Protein AF-A0A4U9INE8-F1 (afdb_monomer_lite)

pLDDT: mean 78.89, std 12.48, range [47.47, 90.81]

Radius of gyration: 17.61 Å; chains: 1; bounding box: 41×43×44 Å

InterPro domains:
  IPR004740 Nucleoside:H+ symporter [PF03825] (1-90)

Sequence (102 aa):
MPTLLGIVADKWISAKWVYALCHLVGAGTLFMAAEVTTPGAMFMVILLNSLAYMPTLGLINTISYYRLKDAGMDIVTDFPPIRIWGTIGLHYGDVGSELRRL

Organism: NCBI:txid83655

Structure (mmCIF, N/CA/C/O backbone):
data_AF-A0A4U9INE8-F1
#
_entry.id   AF-A0A4U9INE8-F1
#
loop_
_atom_site.group_PDB
_atom_site.id
_atom_site.type_symbol
_atom_site.label_atom_id
_atom_site.label_alt_id
_atom_site.label_comp_id
_atom_site.label_asym_id
_atom_site.label_entity_id
_atom_site.label_seq_id
_atom_site.pdbx_PDB_ins_code
_atom_site.Cartn_x
_atom_site.Cartn_y
_atom_site.Cartn_z
_atom_site.occupancy
_atom_site.B_iso_or_equiv
_atom_site.auth_seq_id
_atom_site.auth_comp_id
_atom_site.auth_asym_id
_atom_site.auth_atom_id
_atom_site.pdbx_PDB_model_num
ATOM 1 N N . MET A 1 1 ? -1.245 22.811 4.109 1.00 61.56 1 MET A N 1
ATOM 2 C CA . MET A 1 1 ? -2.508 23.272 3.496 1.00 61.56 1 MET A CA 1
ATOM 3 C C . MET A 1 1 ? -2.440 23.016 1.987 1.00 61.56 1 MET A C 1
ATOM 5 O O . MET A 1 1 ? -2.017 23.893 1.250 1.00 61.56 1 MET A O 1
ATOM 9 N N . PRO A 1 2 ? -2.702 21.767 1.561 1.00 47.47 2 PRO A N 1
ATOM 10 C CA . PRO A 1 2 ? -3.827 21.491 0.657 1.00 47.47 2 PRO A CA 1
ATOM 11 C C . PRO A 1 2 ? -4.749 20.442 1.301 1.00 47.47 2 PRO A C 1
ATOM 13 O O . PRO A 1 2 ? -5.091 19.414 0.732 1.00 47.47 2 PRO A O 1
ATOM 16 N N . THR A 1 3 ? -5.091 20.670 2.563 1.00 54.81 3 THR A N 1
ATOM 17 C CA . THR A 1 3 ? -5.684 19.672 3.461 1.00 54.81 3 THR A CA 1
ATOM 18 C C . THR A 1 3 ? -7.190 19.508 3.283 1.00 54.81 3 THR A C 1
ATOM 20 O O . THR A 1 3 ? -7.735 18.521 3.749 1.00 54.81 3 THR A O 1
ATOM 23 N N . LEU A 1 4 ? -7.875 20.427 2.596 1.00 50.81 4 LEU A N 1
ATOM 24 C CA . LEU A 1 4 ? -9.336 20.374 2.455 1.00 50.81 4 LEU A CA 1
ATOM 25 C C . LEU A 1 4 ? -9.791 19.736 1.138 1.00 50.81 4 LEU A C 1
ATOM 27 O O . LEU A 1 4 ? -10.741 18.961 1.146 1.00 50.81 4 LEU A O 1
ATOM 31 N N . LEU A 1 5 ? -9.091 19.983 0.024 1.00 50.91 5 LEU A N 1
ATOM 32 C CA . LEU A 1 5 ? -9.466 19.399 -1.271 1.00 50.91 5 LEU A CA 1
ATOM 33 C C . LEU A 1 5 ? -9.138 17.894 -1.353 1.00 50.91 5 LEU A C 1
ATOM 35 O O . LEU A 1 5 ? -9.899 17.137 -1.946 1.00 50.91 5 LEU A O 1
ATOM 39 N N . GLY A 1 6 ? -8.051 17.451 -0.704 1.00 48.25 6 GLY A N 1
ATOM 40 C CA . GLY A 1 6 ? -7.666 16.033 -0.652 1.00 48.25 6 GLY A CA 1
ATOM 41 C C . GLY A 1 6 ? -8.626 15.174 0.177 1.00 48.25 6 GLY A C 1
ATOM 42 O O . GLY A 1 6 ? -9.026 14.102 -0.260 1.00 48.25 6 GLY A O 1
ATOM 43 N N . ILE A 1 7 ? -9.090 15.682 1.327 1.00 53.94 7 ILE A N 1
ATOM 44 C CA . ILE A 1 7 ? -10.021 14.950 2.206 1.00 53.94 7 ILE A CA 1
ATOM 45 C C . ILE A 1 7 ? -11.394 14.766 1.546 1.00 53.94 7 ILE A C 1
ATOM 47 O O . ILE A 1 7 ? -12.060 13.761 1.785 1.00 53.94 7 ILE A O 1
ATOM 51 N N . VAL A 1 8 ? -11.835 15.727 0.727 1.00 51.19 8 VAL A N 1
ATOM 52 C CA . VAL A 1 8 ? -13.144 15.659 0.059 1.00 51.19 8 VAL A CA 1
ATOM 53 C C . VAL A 1 8 ? -13.111 14.718 -1.149 1.00 51.19 8 VAL A C 1
ATOM 55 O O . VAL A 1 8 ? -14.094 14.017 -1.364 1.00 51.19 8 VAL A O 1
ATOM 58 N N . ALA A 1 9 ? -11.994 14.625 -1.879 1.00 49.66 9 ALA A N 1
ATOM 59 C CA . ALA A 1 9 ? -11.839 13.660 -2.972 1.00 49.66 9 ALA A CA 1
ATOM 60 C C . ALA A 1 9 ? -11.691 12.209 -2.464 1.00 49.66 9 ALA A C 1
ATOM 62 O O . ALA A 1 9 ? -12.347 11.310 -2.989 1.00 49.66 9 ALA A O 1
ATOM 63 N N . ASP A 1 10 ? -10.929 11.985 -1.388 1.00 55.88 10 ASP A N 1
ATOM 64 C CA . ASP A 1 10 ? -10.733 10.645 -0.807 1.00 55.88 10 ASP A CA 1
ATOM 65 C C . ASP A 1 10 ? -11.994 10.077 -0.136 1.00 55.88 10 ASP A C 1
ATOM 67 O O . ASP A 1 10 ? -12.115 8.869 0.062 1.00 55.88 10 ASP A O 1
ATOM 71 N N . LYS A 1 11 ? -12.970 10.926 0.210 1.00 56.12 11 LYS A N 1
ATOM 72 C CA . LYS A 1 11 ? -14.170 10.498 0.945 1.00 56.12 11 LYS A CA 1
ATOM 73 C C . LYS A 1 11 ? -15.225 9.780 0.101 1.00 56.12 11 LYS A C 1
ATOM 75 O O . LYS A 1 11 ? -16.140 9.200 0.682 1.00 56.12 11 LYS A O 1
ATOM 80 N N . TRP A 1 12 ? -15.136 9.831 -1.230 1.00 55.81 12 TRP A N 1
ATOM 81 C CA . TRP A 1 12 ? -16.169 9.270 -2.115 1.00 55.81 12 TRP A CA 1
ATOM 82 C C . TRP A 1 12 ? -15.895 7.829 -2.547 1.00 55.81 12 TRP A C 1
ATOM 84 O O . TRP A 1 12 ? -16.825 7.119 -2.926 1.00 55.81 12 TRP A O 1
ATOM 94 N N . ILE A 1 13 ? -14.650 7.362 -2.445 1.00 62.47 13 ILE A N 1
ATOM 95 C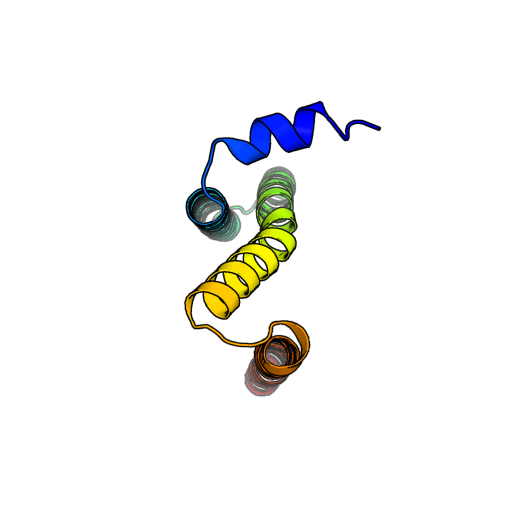 CA . ILE A 1 13 ? -14.276 5.993 -2.801 1.00 62.47 13 ILE A CA 1
ATOM 96 C C . ILE A 1 13 ? -13.925 5.240 -1.520 1.00 62.47 13 ILE A C 1
ATOM 98 O O . ILE A 1 13 ? -13.108 5.683 -0.719 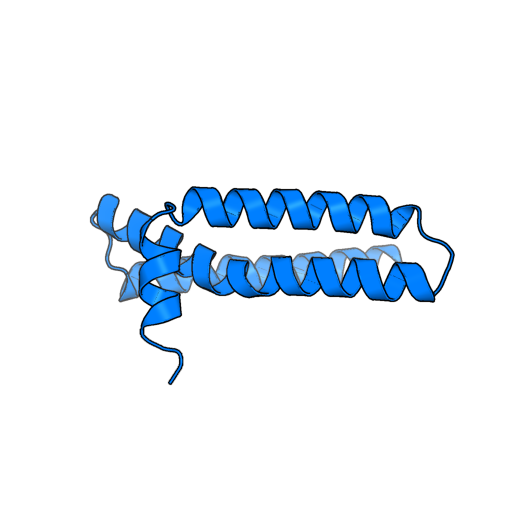1.00 62.47 13 ILE A O 1
ATOM 102 N N . SER A 1 14 ? -14.544 4.076 -1.299 1.00 75.88 14 SER A N 1
ATOM 103 C CA . SER A 1 14 ? -14.207 3.253 -0.134 1.00 75.88 14 SER A CA 1
ATOM 104 C C . SER A 1 14 ? -12.720 2.888 -0.163 1.00 75.88 14 SER A C 1
ATOM 106 O O . SER A 1 14 ? -12.233 2.415 -1.188 1.00 75.88 14 SER A O 1
ATOM 108 N N . ALA A 1 15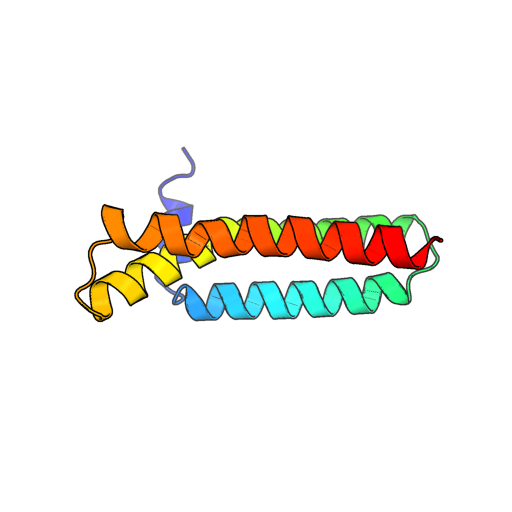 ? -12.024 3.007 0.972 1.00 76.38 15 ALA A N 1
ATOM 109 C CA . ALA A 1 15 ? -10.590 2.711 1.086 1.00 76.38 15 ALA A CA 1
ATOM 110 C C . ALA A 1 15 ? -10.189 1.344 0.490 1.00 76.38 15 ALA A C 1
ATOM 112 O O . ALA A 1 15 ? -9.123 1.223 -0.106 1.00 76.38 15 ALA A O 1
ATOM 113 N N . LYS A 1 16 ? -11.070 0.332 0.566 1.00 80.31 16 LYS A N 1
ATOM 114 C CA . LYS A 1 16 ? -10.866 -0.984 -0.070 1.00 80.31 16 LYS A CA 1
ATOM 115 C C . LYS A 1 16 ? -10.717 -0.924 -1.595 1.00 80.31 16 LYS A C 1
ATOM 117 O O . LYS A 1 16 ? -9.913 -1.661 -2.150 1.00 80.31 16 LYS A O 1
ATOM 122 N N . TRP A 1 17 ? -11.479 -0.061 -2.267 1.00 82.00 17 TRP A N 1
ATOM 123 C CA . TRP A 1 17 ? -11.464 0.071 -3.724 1.00 82.00 17 TRP A CA 1
ATOM 124 C C . TRP A 1 17 ? -10.228 0.832 -4.188 1.00 82.00 17 TRP A C 1
ATOM 126 O O . TRP A 1 17 ? -9.596 0.416 -5.152 1.00 82.00 17 TRP A O 1
ATOM 136 N N . VAL A 1 18 ? -9.834 1.879 -3.455 1.00 83.88 18 VAL A N 1
ATOM 137 C CA . VAL A 1 18 ? -8.564 2.579 -3.702 1.00 83.88 18 VAL A CA 1
ATOM 138 C C . VAL A 1 18 ? -7.389 1.622 -3.499 1.00 83.88 18 VAL A C 1
ATOM 140 O O . VAL A 1 18 ? -6.520 1.525 -4.355 1.00 83.88 18 VAL A O 1
ATOM 143 N N . TYR A 1 19 ? -7.399 0.843 -2.413 1.00 84.25 19 TYR A N 1
ATOM 144 C CA . TYR A 1 19 ? -6.356 -0.141 -2.124 1.00 84.25 19 TYR A CA 1
ATOM 145 C C . TYR A 1 19 ? -6.244 -1.214 -3.216 1.00 84.25 19 TYR A C 1
ATOM 147 O O . TYR A 1 19 ? -5.135 -1.527 -3.655 1.00 84.25 19 TYR A O 1
ATOM 155 N N . ALA A 1 20 ? -7.380 -1.733 -3.693 1.00 85.38 20 ALA A N 1
ATOM 156 C CA . ALA A 1 20 ? -7.422 -2.684 -4.800 1.00 85.38 20 ALA A CA 1
ATOM 157 C C . ALA A 1 20 ? -6.888 -2.070 -6.102 1.00 85.38 20 ALA A C 1
ATOM 159 O O . ALA A 1 20 ? -6.070 -2.691 -6.776 1.00 85.38 20 ALA A O 1
ATOM 160 N N . LEU A 1 21 ? -7.287 -0.837 -6.431 1.00 87.31 21 LEU A N 1
ATOM 161 C CA . LEU A 1 21 ? -6.796 -0.132 -7.614 1.00 87.31 21 LEU A CA 1
ATOM 162 C C . LEU A 1 21 ? -5.279 0.089 -7.550 1.00 87.31 21 LEU A C 1
ATOM 164 O O . LEU A 1 21 ? -4.590 -0.194 -8.524 1.00 87.31 21 LEU A O 1
ATOM 168 N N . CYS A 1 22 ? -4.744 0.523 -6.405 1.00 87.50 22 CYS A N 1
ATOM 169 C CA . CYS A 1 22 ? -3.303 0.690 -6.210 1.00 87.50 22 CYS A CA 1
ATOM 170 C C . CYS A 1 22 ? -2.532 -0.616 -6.446 1.00 87.50 22 CYS A C 1
ATOM 172 O O . CYS A 1 22 ? -1.483 -0.592 -7.084 1.00 87.50 22 CYS A O 1
ATOM 174 N N . HIS A 1 23 ? -3.057 -1.756 -5.986 1.00 87.69 23 HIS A N 1
ATOM 175 C CA . HIS A 1 23 ? -2.426 -3.061 -6.207 1.00 87.69 23 HIS A CA 1
ATOM 176 C C . HIS A 1 23 ? -2.528 -3.525 -7.659 1.00 87.69 23 HIS A C 1
ATOM 178 O O . HIS A 1 23 ? -1.571 -4.092 -8.174 1.00 87.69 23 HIS A O 1
ATOM 184 N N . LEU A 1 24 ? -3.649 -3.258 -8.335 1.00 90.81 24 LEU A N 1
ATOM 185 C CA . LEU A 1 24 ? -3.796 -3.556 -9.761 1.00 90.81 24 LEU A CA 1
ATOM 186 C C . LEU A 1 24 ? -2.825 -2.731 -10.610 1.00 90.81 24 LEU A C 1
ATOM 188 O O . LEU A 1 24 ? -2.166 -3.279 -11.490 1.00 90.81 24 LEU A O 1
ATOM 192 N N . VAL A 1 25 ? -2.692 -1.435 -10.313 1.00 89.12 25 VAL A N 1
ATOM 193 C CA . VAL A 1 25 ? -1.712 -0.563 -10.972 1.00 89.12 25 VAL A CA 1
ATOM 194 C C . VAL A 1 25 ? -0.292 -1.042 -10.673 1.00 89.12 25 VAL A C 1
ATOM 196 O O . VAL A 1 25 ? 0.476 -1.223 -11.610 1.00 89.12 25 VAL A O 1
ATOM 199 N N . GLY A 1 26 ? 0.033 -1.328 -9.407 1.00 87.69 26 GLY A N 1
ATOM 200 C CA . GLY A 1 26 ? 1.340 -1.851 -8.999 1.00 87.69 26 GLY A CA 1
ATOM 201 C C . GLY A 1 26 ? 1.710 -3.166 -9.697 1.00 87.69 26 GLY A C 1
ATOM 202 O O . GLY A 1 26 ? 2.814 -3.307 -10.223 1.00 87.69 26 GLY A O 1
ATOM 203 N N . ALA A 1 27 ? 0.769 -4.112 -9.777 1.00 89.38 27 ALA A N 1
ATOM 204 C CA . ALA A 1 27 ? 0.954 -5.375 -10.488 1.00 89.38 27 ALA A CA 1
ATOM 205 C C . ALA A 1 27 ? 1.193 -5.151 -11.989 1.00 89.38 27 ALA A C 1
ATOM 207 O O . ALA A 1 27 ? 2.118 -5.734 -12.552 1.00 89.38 27 ALA A O 1
ATOM 208 N N . GLY A 1 28 ? 0.415 -4.266 -12.621 1.00 90.38 28 GLY A N 1
ATOM 209 C CA . GLY A 1 28 ? 0.608 -3.895 -14.023 1.00 90.38 28 GLY A CA 1
ATOM 210 C C . GLY A 1 28 ? 1.973 -3.254 -14.273 1.00 90.38 28 GLY A C 1
ATOM 211 O O . GLY A 1 28 ? 2.671 -3.630 -15.212 1.00 90.38 28 GLY A O 1
ATOM 212 N N . THR A 1 29 ? 2.406 -2.344 -13.398 1.00 87.88 29 THR A N 1
ATOM 213 C CA . THR A 1 29 ? 3.717 -1.699 -13.524 1.00 87.88 29 THR A CA 1
ATOM 214 C C . THR A 1 29 ? 4.871 -2.664 -13.297 1.00 87.88 29 THR A C 1
ATOM 216 O O . THR A 1 29 ? 5.853 -2.591 -14.024 1.00 87.88 29 THR A O 1
ATOM 219 N N . LEU A 1 30 ? 4.770 -3.598 -12.348 1.00 88.12 30 LEU A N 1
ATOM 220 C CA . LEU A 1 30 ? 5.807 -4.615 -12.140 1.00 88.12 30 LEU A CA 1
ATOM 221 C C . LEU A 1 30 ? 5.884 -5.605 -13.304 1.00 88.12 30 LEU A C 1
ATOM 223 O O . LEU A 1 30 ? 6.982 -5.990 -13.698 1.00 88.12 30 LEU A O 1
ATOM 227 N N . PHE A 1 31 ? 4.741 -5.976 -13.884 1.00 90.00 31 PHE A N 1
ATOM 228 C CA . PHE A 1 31 ? 4.709 -6.813 -15.080 1.00 90.00 31 PHE A CA 1
ATOM 229 C C . PHE A 1 31 ? 5.389 -6.112 -16.262 1.00 90.00 31 PHE A C 1
ATOM 231 O O . PHE A 1 31 ? 6.284 -6.676 -16.883 1.00 90.00 31 PHE A O 1
ATOM 238 N N . MET A 1 32 ? 5.057 -4.840 -16.504 1.00 86.88 32 MET A N 1
ATOM 239 C CA . MET A 1 32 ? 5.735 -4.034 -17.521 1.00 86.88 32 MET A CA 1
ATOM 240 C C . MET A 1 32 ? 7.229 -3.852 -17.226 1.00 86.88 32 MET A C 1
ATOM 242 O O . MET A 1 32 ? 8.041 -3.884 -18.145 1.00 86.88 32 MET A O 1
ATOM 246 N N . ALA A 1 33 ? 7.616 -3.678 -15.959 1.00 86.50 33 ALA A N 1
ATOM 247 C CA . ALA A 1 33 ? 9.018 -3.516 -15.574 1.00 86.50 33 ALA A CA 1
ATOM 248 C C . ALA A 1 33 ? 9.871 -4.735 -15.952 1.00 86.50 33 ALA A C 1
ATOM 250 O O . ALA A 1 33 ? 11.043 -4.566 -16.270 1.00 86.50 33 ALA A O 1
ATOM 251 N N . ALA A 1 34 ? 9.290 -5.939 -15.947 1.00 86.25 34 ALA A N 1
ATOM 252 C CA . ALA A 1 34 ? 9.983 -7.162 -16.343 1.00 86.25 34 ALA A CA 1
ATOM 253 C C . ALA A 1 34 ? 10.294 -7.223 -17.851 1.00 86.25 34 ALA A C 1
ATOM 255 O O . ALA A 1 34 ? 11.245 -7.891 -18.250 1.00 86.25 34 ALA A O 1
ATOM 256 N N . GLU A 1 35 ? 9.519 -6.525 -18.686 1.00 86.38 35 GLU A N 1
ATOM 257 C CA . GLU A 1 35 ? 9.682 -6.516 -20.148 1.00 86.38 35 GLU A CA 1
ATOM 258 C C . GLU A 1 35 ? 10.516 -5.327 -20.654 1.00 86.38 35 GLU A C 1
ATOM 260 O O . GLU A 1 35 ? 11.037 -5.345 -21.772 1.00 86.38 35 GLU A O 1
ATOM 265 N N . VAL A 1 36 ? 10.665 -4.275 -19.846 1.00 87.00 36 VAL A N 1
ATOM 266 C CA . VAL A 1 36 ? 11.375 -3.058 -20.245 1.00 87.00 36 VAL A CA 1
ATOM 267 C C . VAL A 1 36 ? 12.890 -3.244 -20.172 1.00 87.00 36 VAL A C 1
ATOM 269 O O . VAL A 1 36 ? 13.464 -3.480 -19.115 1.00 87.00 36 VAL A O 1
ATOM 272 N N . THR A 1 37 ? 13.563 -3.020 -21.301 1.00 84.88 37 THR A N 1
ATOM 273 C CA . THR A 1 37 ? 15.030 -3.110 -21.424 1.00 84.88 37 THR A CA 1
ATOM 274 C C . THR A 1 37 ? 15.723 -1.751 -21.560 1.00 84.88 37 THR A C 1
ATOM 276 O O . THR A 1 37 ? 16.946 -1.660 -21.474 1.00 84.88 37 THR A O 1
ATOM 279 N N . THR A 1 38 ? 14.963 -0.667 -21.753 1.00 88.88 38 THR A N 1
ATOM 280 C CA . THR A 1 38 ? 15.508 0.690 -21.925 1.00 88.88 38 THR A CA 1
ATOM 281 C C . THR A 1 38 ? 15.449 1.507 -20.625 1.00 88.88 38 THR A C 1
ATOM 283 O O . THR A 1 38 ? 14.374 1.574 -20.017 1.00 88.88 38 THR A O 1
ATOM 286 N N . PRO A 1 39 ? 16.521 2.230 -20.236 1.00 83.56 39 PRO A N 1
ATOM 287 C CA . PRO A 1 39 ? 16.565 2.986 -18.978 1.00 83.56 39 PRO A CA 1
ATOM 288 C C . PRO A 1 39 ? 15.455 4.037 -18.821 1.00 83.56 39 PRO A C 1
ATOM 290 O O . PRO A 1 39 ? 14.906 4.202 -17.734 1.00 83.56 39 PRO A O 1
ATOM 293 N N . GLY A 1 40 ? 15.093 4.732 -19.908 1.00 88.31 40 GLY A N 1
ATOM 294 C CA . GLY A 1 40 ? 14.081 5.796 -19.873 1.00 88.31 40 GLY A CA 1
ATOM 295 C C . GLY A 1 40 ? 12.678 5.287 -19.532 1.00 88.31 40 GLY A C 1
ATOM 296 O O . GLY A 1 40 ? 11.998 5.863 -18.685 1.00 88.31 40 GLY A O 1
ATOM 297 N N . ALA A 1 41 ? 12.260 4.173 -20.139 1.00 84.81 41 ALA A N 1
ATOM 298 C CA . ALA A 1 41 ? 10.985 3.545 -19.802 1.00 84.81 41 ALA A CA 1
ATOM 299 C C . ALA A 1 41 ? 11.015 2.914 -18.401 1.00 84.81 41 ALA A C 1
ATOM 301 O O . ALA A 1 41 ? 10.026 3.011 -17.679 1.00 84.81 41 ALA A O 1
ATOM 302 N N . MET A 1 42 ? 12.151 2.349 -17.972 1.00 88.12 42 MET A N 1
ATOM 303 C CA . MET A 1 42 ? 12.273 1.747 -16.639 1.00 88.12 42 MET A CA 1
ATOM 304 C C . MET A 1 42 ? 12.085 2.791 -15.533 1.00 88.12 42 MET A C 1
ATOM 306 O O . MET A 1 42 ? 11.387 2.534 -14.554 1.00 88.12 42 MET A O 1
ATOM 310 N N . PHE A 1 43 ? 12.625 4.000 -15.727 1.00 89.00 43 PHE A N 1
ATOM 311 C CA . PHE A 1 43 ? 12.404 5.124 -14.817 1.00 89.00 43 PHE A CA 1
ATOM 312 C C . PHE A 1 43 ? 10.916 5.475 -14.683 1.00 89.00 43 PHE A C 1
ATOM 314 O O . PHE A 1 43 ? 10.409 5.582 -13.569 1.00 89.00 43 PHE A O 1
ATOM 321 N N . MET A 1 44 ? 10.200 5.606 -15.804 1.00 88.56 44 MET A N 1
ATOM 322 C CA . MET A 1 44 ? 8.772 5.949 -15.794 1.00 88.56 44 MET A CA 1
ATOM 323 C C . MET A 1 44 ? 7.914 4.857 -15.147 1.00 88.56 44 MET A C 1
ATOM 325 O O . MET A 1 44 ? 7.000 5.164 -14.382 1.00 88.56 44 MET A O 1
ATOM 329 N N . VAL A 1 45 ? 8.223 3.586 -15.412 1.00 89.00 45 VAL A N 1
ATOM 330 C CA . VAL A 1 45 ? 7.497 2.447 -14.836 1.00 89.00 45 VAL A CA 1
ATOM 331 C C . VAL A 1 45 ? 7.698 2.366 -13.322 1.00 89.00 45 VAL A C 1
ATOM 333 O O . VAL A 1 45 ? 6.723 2.226 -12.584 1.00 89.00 45 VAL A O 1
ATOM 336 N N . ILE A 1 46 ? 8.936 2.512 -12.837 1.00 89.06 46 ILE A N 1
ATOM 337 C CA . ILE A 1 46 ? 9.221 2.512 -11.395 1.00 89.06 46 ILE A CA 1
ATOM 338 C C . ILE A 1 46 ? 8.596 3.735 -10.719 1.00 89.06 46 ILE A C 1
ATOM 340 O O . ILE A 1 46 ? 8.025 3.593 -9.642 1.00 89.06 46 ILE A O 1
ATOM 344 N N . LEU A 1 47 ? 8.634 4.913 -11.351 1.00 89.56 47 LEU A N 1
ATOM 345 C CA . LEU A 1 47 ? 7.992 6.119 -10.824 1.00 89.56 47 LEU A CA 1
ATOM 346 C C . LEU A 1 47 ? 6.485 5.905 -10.624 1.00 89.56 47 LEU A C 1
ATOM 348 O O . LEU A 1 47 ? 5.954 6.210 -9.555 1.00 89.56 47 LEU A O 1
ATOM 352 N N . LEU A 1 48 ? 5.805 5.337 -11.624 1.00 89.00 48 LEU A N 1
ATOM 353 C CA . LEU A 1 48 ? 4.381 5.025 -11.536 1.00 89.00 48 LEU A CA 1
ATOM 354 C C . LEU A 1 48 ? 4.098 3.982 -10.444 1.00 89.00 48 LEU A C 1
ATOM 356 O O . LEU A 1 48 ? 3.176 4.160 -9.647 1.00 89.00 48 LEU A O 1
ATOM 360 N N . ASN A 1 49 ? 4.931 2.942 -10.352 1.00 89.94 49 ASN A N 1
ATOM 361 C CA . ASN A 1 49 ? 4.845 1.942 -9.291 1.00 89.94 49 ASN A CA 1
ATOM 362 C C . ASN A 1 49 ? 5.007 2.572 -7.894 1.00 89.94 49 ASN A C 1
ATOM 364 O O . ASN A 1 49 ? 4.232 2.283 -6.985 1.00 89.94 49 ASN A O 1
ATOM 368 N N . SER A 1 50 ? 5.973 3.477 -7.712 1.00 87.06 50 SER A N 1
ATOM 369 C CA . SER A 1 50 ? 6.204 4.173 -6.441 1.00 87.06 50 SER A CA 1
ATOM 370 C C . SER A 1 50 ? 5.032 5.072 -6.040 1.00 87.06 50 SER A C 1
ATOM 372 O O . SER A 1 50 ? 4.657 5.093 -4.865 1.00 87.06 50 SER A O 1
ATOM 374 N N . LEU A 1 51 ? 4.420 5.771 -7.002 1.00 87.25 51 LEU A N 1
ATOM 375 C CA . LEU A 1 51 ? 3.215 6.574 -6.768 1.00 87.25 51 LEU A CA 1
ATOM 376 C C . LEU A 1 51 ? 2.021 5.706 -6.352 1.00 87.25 51 LEU A C 1
ATOM 378 O O . LEU A 1 51 ? 1.263 6.103 -5.470 1.00 87.25 51 LEU A O 1
ATOM 382 N N . ALA A 1 52 ? 1.873 4.517 -6.941 1.00 86.62 52 ALA A N 1
ATOM 383 C CA . ALA A 1 52 ? 0.840 3.561 -6.554 1.00 86.62 52 ALA A CA 1
ATOM 384 C C . ALA A 1 52 ? 1.119 2.916 -5.184 1.00 86.62 52 ALA A C 1
ATOM 386 O O . ALA A 1 52 ? 0.179 2.606 -4.455 1.00 86.62 52 ALA A O 1
ATOM 387 N N . TYR A 1 53 ? 2.391 2.754 -4.806 1.00 84.00 53 TYR A N 1
ATOM 388 C CA . TYR A 1 53 ? 2.796 2.122 -3.551 1.00 84.00 53 TYR A CA 1
ATOM 389 C C . TYR A 1 53 ? 2.601 3.022 -2.324 1.00 84.00 53 TYR A C 1
ATOM 391 O O . TYR A 1 53 ? 2.056 2.567 -1.321 1.00 84.00 53 TYR A O 1
ATOM 399 N N . MET A 1 54 ? 2.980 4.304 -2.380 1.00 84.38 54 MET A N 1
ATOM 400 C CA . MET A 1 54 ? 2.862 5.222 -1.232 1.00 84.38 54 MET A CA 1
ATOM 401 C C . MET A 1 54 ? 1.480 5.254 -0.541 1.00 84.38 54 MET A C 1
ATOM 403 O O . MET A 1 54 ? 1.441 5.147 0.689 1.00 84.38 54 MET A O 1
ATOM 407 N N . PRO A 1 55 ? 0.341 5.356 -1.255 1.00 80.31 55 PRO A N 1
ATOM 408 C CA . PRO A 1 55 ? -0.970 5.397 -0.609 1.00 80.31 55 PRO A CA 1
ATOM 409 C C . PRO A 1 55 ? -1.348 4.074 0.075 1.00 80.31 55 PRO A C 1
ATOM 411 O O . PRO A 1 55 ? -2.139 4.083 1.021 1.00 80.31 55 PRO A O 1
ATOM 414 N N . THR A 1 56 ? -0.766 2.938 -0.332 1.00 83.19 56 THR A N 1
ATOM 415 C CA . THR A 1 56 ? -1.100 1.621 0.244 1.00 83.19 56 THR A CA 1
ATOM 416 C C . THR A 1 56 ? -0.756 1.524 1.730 1.00 83.19 56 THR A C 1
ATOM 418 O O . THR A 1 56 ? -1.511 0.903 2.478 1.00 83.19 56 THR A O 1
ATOM 421 N N . LEU A 1 57 ? 0.305 2.207 2.181 1.00 83.88 57 LEU A N 1
ATOM 422 C CA . LEU A 1 57 ? 0.729 2.243 3.585 1.00 83.88 57 LEU A CA 1
ATOM 423 C C . LEU A 1 57 ? -0.288 2.951 4.494 1.00 83.88 57 LEU A C 1
ATOM 425 O O . LEU A 1 57 ? -0.511 2.534 5.629 1.00 83.88 57 LEU A O 1
ATOM 429 N N . GLY A 1 58 ? -0.928 4.017 4.011 1.00 83.62 58 GLY A N 1
ATOM 430 C CA . GLY A 1 58 ? -1.993 4.700 4.754 1.00 83.62 58 GLY A CA 1
ATOM 431 C C . GLY A 1 58 ? -3.318 3.936 4.698 1.00 83.62 58 GLY A C 1
ATOM 432 O O . GLY A 1 58 ? -4.032 3.814 5.701 1.00 83.62 58 GLY A O 1
ATOM 433 N N . LEU A 1 59 ? -3.631 3.375 3.527 1.00 85.06 59 LEU A N 1
ATOM 434 C CA . LEU A 1 59 ? -4.866 2.633 3.287 1.00 85.06 59 LEU A CA 1
ATOM 435 C C . LEU A 1 59 ? -4.930 1.328 4.090 1.00 85.06 59 LEU A C 1
ATO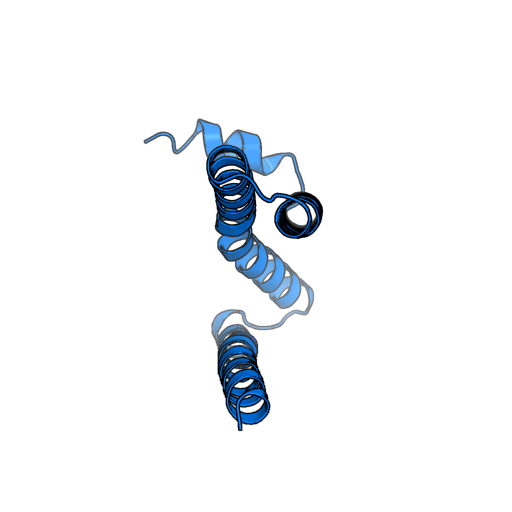M 437 O O . LEU A 1 59 ? -5.975 1.050 4.674 1.00 85.06 59 LEU A O 1
ATOM 441 N N . ILE A 1 60 ? -3.835 0.563 4.194 1.00 85.38 60 ILE A N 1
ATOM 442 C CA . ILE A 1 60 ? -3.806 -0.694 4.965 1.00 85.38 60 ILE A CA 1
ATOM 443 C C . ILE A 1 60 ? -4.106 -0.452 6.451 1.00 85.38 60 ILE A C 1
ATOM 445 O O . ILE A 1 60 ? -4.889 -1.192 7.047 1.00 85.38 60 ILE A O 1
ATOM 449 N N . ASN A 1 61 ? -3.564 0.623 7.034 1.00 86.62 61 ASN A N 1
ATOM 450 C CA . ASN A 1 61 ? -3.825 0.997 8.425 1.00 86.62 61 ASN A CA 1
ATOM 451 C C . ASN A 1 61 ? -5.300 1.370 8.610 1.00 86.62 61 ASN A C 1
ATOM 453 O O . ASN A 1 61 ? -5.957 0.882 9.524 1.00 86.62 61 ASN A O 1
ATOM 457 N N . THR A 1 62 ? -5.845 2.165 7.686 1.00 85.44 62 THR A N 1
ATOM 458 C CA . THR A 1 62 ? -7.251 2.598 7.709 1.00 85.44 62 THR A CA 1
ATOM 459 C C . THR A 1 62 ? -8.214 1.413 7.598 1.00 85.44 62 THR A C 1
ATOM 461 O O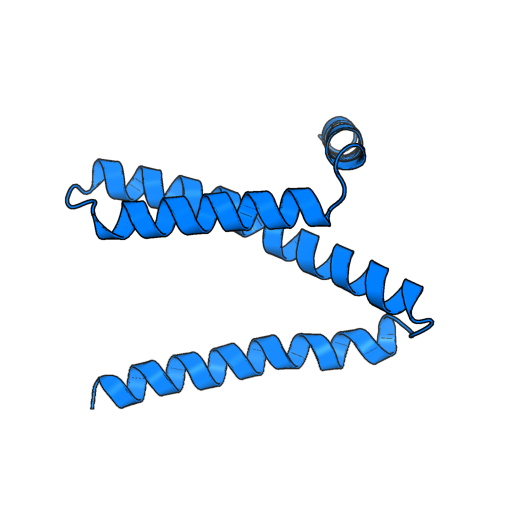 . THR A 1 62 ? -9.169 1.314 8.368 1.00 85.44 62 THR A O 1
ATOM 464 N N . ILE A 1 63 ? -7.951 0.485 6.672 1.00 86.00 63 ILE A N 1
ATOM 465 C CA . ILE A 1 63 ? -8.740 -0.741 6.493 1.00 86.00 63 ILE A CA 1
ATOM 466 C C . ILE A 1 63 ? -8.633 -1.626 7.738 1.00 86.00 63 ILE A C 1
ATOM 468 O O . ILE A 1 63 ? -9.652 -2.117 8.217 1.00 86.00 63 ILE A O 1
ATOM 472 N N . SER A 1 64 ? -7.433 -1.794 8.297 1.00 85.00 64 SER A N 1
ATOM 473 C CA . SER A 1 64 ? -7.223 -2.604 9.501 1.00 85.00 64 SER A CA 1
ATOM 474 C C . SER A 1 64 ? -8.006 -2.043 10.686 1.00 85.00 64 SER A C 1
ATOM 476 O O . SER A 1 64 ? -8.793 -2.767 11.285 1.00 85.00 64 SER A O 1
ATOM 478 N N . TYR A 1 65 ? -7.895 -0.742 10.971 1.00 86.38 65 TYR A N 1
ATOM 479 C CA . TYR A 1 65 ? -8.648 -0.098 12.054 1.00 86.38 65 TYR A CA 1
ATOM 480 C C . TYR A 1 65 ? -10.160 -0.219 11.876 1.00 86.38 65 TYR A C 1
ATOM 482 O O . TYR A 1 65 ? -10.874 -0.480 12.844 1.00 86.38 65 TYR A O 1
ATOM 490 N N . TYR A 1 66 ? -10.651 -0.072 10.641 1.00 86.38 66 TYR A N 1
ATOM 491 C CA . TYR A 1 66 ? -12.064 -0.270 10.334 1.00 86.38 66 TYR A CA 1
ATOM 492 C C . TYR A 1 66 ? -12.516 -1.698 10.670 1.00 86.38 66 TYR A C 1
ATOM 494 O O . TYR A 1 66 ? -13.561 -1.873 11.288 1.00 86.38 66 TYR A O 1
ATOM 502 N N . ARG A 1 67 ? -11.716 -2.715 10.322 1.00 85.44 67 ARG A N 1
ATOM 503 C CA . ARG A 1 67 ? -12.036 -4.128 10.588 1.00 85.44 67 ARG A CA 1
ATOM 504 C C . ARG A 1 67 ? -11.905 -4.512 12.060 1.00 85.44 67 ARG A C 1
ATOM 506 O O . ARG A 1 67 ? -12.741 -5.267 12.539 1.00 85.44 67 ARG A O 1
ATOM 513 N N . LEU A 1 68 ? -10.917 -3.981 12.781 1.00 87.62 68 LEU A N 1
ATOM 514 C CA . LEU A 1 68 ? -10.804 -4.196 14.228 1.00 87.62 68 LEU A CA 1
ATOM 515 C C . LEU A 1 68 ? -12.034 -3.645 14.957 1.00 87.62 68 LEU A C 1
ATOM 517 O O . LEU A 1 68 ? -12.629 -4.340 15.777 1.00 87.62 68 LEU A O 1
ATOM 521 N N . LYS A 1 69 ? -12.460 -2.431 14.594 1.00 85.81 69 LYS A N 1
ATOM 522 C CA . LYS A 1 69 ? -13.646 -1.796 15.175 1.00 85.81 69 LYS A CA 1
ATOM 523 C C . LYS A 1 69 ? -14.939 -2.554 14.851 1.00 85.81 69 LYS A C 1
ATOM 525 O O . LYS A 1 69 ? -15.788 -2.688 15.723 1.00 85.81 69 LYS A O 1
ATOM 530 N N . ASP A 1 70 ? -15.078 -3.048 13.620 1.00 88.06 70 ASP A N 1
ATOM 531 C CA . ASP A 1 70 ? -16.208 -3.881 13.173 1.00 88.06 70 ASP A CA 1
ATOM 532 C C . ASP A 1 70 ? -16.293 -5.206 13.955 1.00 88.06 70 ASP A C 1
ATOM 534 O O . ASP A 1 70 ? -17.377 -5.674 14.286 1.00 88.06 70 ASP A O 1
ATOM 538 N N . ALA A 1 71 ? -15.142 -5.770 14.332 1.00 86.81 71 ALA A N 1
ATOM 539 C CA . ALA A 1 71 ? -15.041 -6.979 15.147 1.00 86.81 71 ALA A CA 1
ATOM 540 C C . ALA A 1 71 ? -15.165 -6.735 16.668 1.00 86.81 71 ALA A C 1
ATOM 542 O O . ALA A 1 71 ? -15.060 -7.685 17.440 1.00 86.81 71 ALA A O 1
ATOM 543 N N . GLY A 1 72 ? -15.363 -5.487 17.113 1.00 86.69 72 GLY A N 1
ATOM 544 C CA . GLY A 1 72 ? -15.432 -5.135 18.537 1.00 86.69 72 GLY A CA 1
ATOM 545 C C . GLY A 1 72 ? -14.100 -5.243 19.292 1.00 86.69 72 GLY A C 1
ATOM 546 O O . GLY A 1 72 ? -14.108 -5.310 20.518 1.00 86.69 72 GLY A O 1
ATOM 547 N N . MET A 1 73 ? -12.973 -5.274 18.575 1.00 84.44 73 MET A N 1
ATOM 548 C CA . MET A 1 73 ? -11.617 -5.357 19.132 1.00 84.44 73 MET A CA 1
ATOM 549 C C . MET A 1 73 ? -11.042 -3.961 19.418 1.00 84.44 73 MET A C 1
ATOM 551 O O . MET A 1 73 ? -11.441 -2.978 18.780 1.00 84.44 73 MET A O 1
ATOM 555 N N . ASP A 1 74 ? -10.091 -3.859 20.351 1.00 85.12 74 ASP A N 1
ATOM 556 C CA . ASP A 1 74 ? -9.449 -2.583 20.673 1.00 85.12 74 ASP A CA 1
ATOM 557 C C . ASP A 1 74 ? -8.254 -2.337 19.743 1.00 85.12 74 ASP A C 1
ATOM 559 O O . ASP A 1 74 ? -7.305 -3.112 19.635 1.00 85.12 74 ASP A O 1
ATOM 563 N N . ILE A 1 75 ? -8.291 -1.197 19.058 1.00 83.00 75 ILE A N 1
ATOM 564 C CA . ILE A 1 75 ? -7.265 -0.796 18.099 1.00 83.00 75 ILE A CA 1
ATOM 565 C C . ILE A 1 75 ? -5.898 -0.666 18.784 1.00 83.00 75 ILE A C 1
ATOM 567 O O . ILE A 1 75 ? -4.880 -0.940 18.153 1.00 83.00 75 ILE A O 1
ATOM 571 N N . VAL A 1 76 ? -5.841 -0.254 20.052 1.00 81.62 76 VAL A N 1
ATOM 572 C CA . VAL A 1 76 ? -4.565 -0.005 20.739 1.00 81.62 76 VAL A CA 1
ATOM 573 C C . VAL A 1 76 ? -3.859 -1.307 21.117 1.00 81.62 76 VAL A C 1
ATOM 575 O O . VAL A 1 76 ? -2.634 -1.381 21.008 1.00 81.62 76 VAL A O 1
ATOM 578 N N . THR A 1 77 ? -4.607 -2.336 21.517 1.00 82.31 77 THR A N 1
ATOM 579 C CA . THR A 1 77 ? -4.047 -3.622 21.956 1.00 82.31 77 THR A CA 1
ATOM 580 C C . THR A 1 77 ? -3.861 -4.612 20.816 1.00 82.31 77 THR A C 1
ATOM 582 O O . THR A 1 77 ? -2.845 -5.303 20.776 1.00 82.31 77 THR A O 1
ATOM 585 N N . ASP A 1 78 ? -4.799 -4.664 19.869 1.00 84.38 78 ASP A N 1
ATOM 586 C CA . ASP A 1 78 ? -4.833 -5.721 18.854 1.00 84.38 78 ASP A CA 1
ATOM 587 C C . ASP A 1 78 ? -4.080 -5.339 17.572 1.00 84.38 78 ASP A C 1
ATOM 589 O O . ASP A 1 78 ? -3.584 -6.203 16.847 1.00 84.38 78 ASP A O 1
ATOM 593 N N . PHE A 1 79 ? -3.909 -4.043 17.288 1.00 85.12 79 PHE A N 1
ATOM 594 C CA . PHE A 1 79 ? -3.166 -3.600 16.106 1.00 85.12 79 PHE A CA 1
ATOM 595 C C . PHE A 1 79 ? -1.641 -3.820 16.176 1.00 85.12 79 PHE A C 1
ATOM 597 O O . PHE A 1 79 ? -1.065 -4.225 15.159 1.00 85.12 79 PHE A O 1
ATOM 604 N N . PRO A 1 80 ? -0.937 -3.567 17.303 1.00 85.19 80 PRO A N 1
ATOM 605 C CA . PRO A 1 80 ? 0.511 -3.761 17.364 1.00 85.19 80 PRO A CA 1
ATOM 606 C C . PRO A 1 80 ? 0.952 -5.200 17.048 1.00 85.19 80 PRO A C 1
ATOM 608 O O . PRO A 1 80 ? 1.844 -5.336 16.208 1.00 85.19 80 PRO A O 1
ATOM 611 N N . PRO A 1 81 ? 0.321 -6.265 17.593 1.00 84.25 81 PRO A N 1
ATOM 612 C CA . PRO A 1 81 ? 0.626 -7.642 17.204 1.00 84.25 81 PRO A CA 1
ATOM 613 C C . PR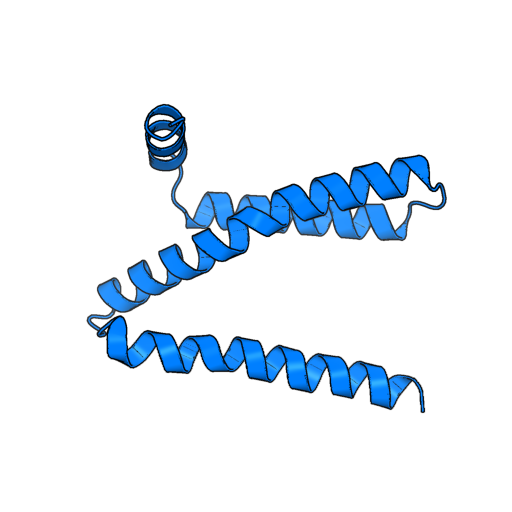O A 1 81 ? 0.434 -7.914 15.707 1.00 84.25 81 PRO A C 1
ATOM 615 O O . PRO A 1 81 ? 1.263 -8.585 15.097 1.00 84.25 81 PRO A O 1
ATOM 618 N N . ILE A 1 82 ? -0.610 -7.350 15.084 1.00 84.62 82 ILE A N 1
ATOM 619 C CA . ILE A 1 82 ? -0.874 -7.511 13.642 1.00 84.62 82 ILE A CA 1
ATOM 620 C C . ILE A 1 82 ? 0.279 -6.940 12.807 1.00 84.62 82 ILE A C 1
ATOM 622 O O . ILE A 1 82 ? 0.704 -7.542 11.821 1.00 84.62 82 ILE A O 1
ATOM 626 N N . ARG A 1 83 ? 0.835 -5.798 13.217 1.00 85.81 83 ARG A N 1
ATOM 627 C CA . ARG A 1 83 ? 1.918 -5.135 12.481 1.00 85.81 83 ARG A CA 1
ATOM 628 C C . ARG A 1 83 ? 3.259 -5.876 12.574 1.00 85.81 83 ARG A C 1
ATOM 630 O O . ARG A 1 83 ? 4.068 -5.760 11.654 1.00 85.81 83 ARG A O 1
ATOM 637 N N . ILE A 1 84 ? 3.486 -6.667 13.628 1.00 86.56 84 ILE A N 1
ATOM 638 C CA . ILE A 1 84 ? 4.713 -7.471 13.802 1.00 86.56 84 ILE A CA 1
ATOM 639 C C . ILE A 1 84 ? 4.853 -8.523 12.692 1.00 86.56 84 ILE A C 1
ATOM 641 O O . ILE A 1 84 ? 5.966 -8.807 12.242 1.00 86.56 84 ILE A O 1
ATOM 645 N N . TRP A 1 85 ? 3.742 -9.049 12.172 1.00 82.62 85 TRP A N 1
ATOM 646 C CA . TRP A 1 85 ? 3.776 -9.981 11.043 1.00 82.62 85 TRP A CA 1
ATOM 647 C C . TRP A 1 85 ? 4.426 -9.380 9.791 1.00 82.62 85 TRP A C 1
ATOM 649 O O . TRP A 1 85 ? 5.095 -10.098 9.052 1.00 82.62 85 TRP A O 1
ATOM 659 N N . GLY A 1 86 ? 4.321 -8.061 9.587 1.00 80.44 86 GLY A N 1
ATOM 660 C CA . GLY A 1 86 ? 5.025 -7.366 8.505 1.00 80.44 86 GLY A CA 1
ATOM 661 C C . GLY A 1 86 ? 6.548 -7.404 8.669 1.00 80.44 86 GLY A C 1
ATOM 662 O O . GLY A 1 86 ? 7.267 -7.716 7.723 1.00 80.44 86 GLY A O 1
ATOM 663 N N . THR A 1 87 ? 7.050 -7.159 9.883 1.00 83.88 87 THR A N 1
ATOM 664 C CA . THR A 1 87 ? 8.490 -7.257 10.190 1.00 83.88 87 THR A CA 1
ATOM 665 C C . THR A 1 87 ? 9.013 -8.689 10.118 1.00 83.88 87 THR A C 1
ATOM 667 O O . THR A 1 87 ? 10.125 -8.911 9.648 1.00 83.88 87 THR A O 1
ATOM 670 N N . ILE A 1 88 ? 8.195 -9.664 10.519 1.00 84.44 88 ILE A N 1
ATOM 671 C CA . ILE A 1 88 ? 8.505 -11.088 10.375 1.00 84.44 88 ILE A CA 1
ATOM 672 C C . ILE A 1 88 ? 8.647 -11.443 8.889 1.00 84.44 88 ILE A C 1
ATOM 674 O O . ILE A 1 88 ? 9.655 -12.022 8.493 1.00 84.44 88 ILE A O 1
ATOM 678 N N . GLY A 1 89 ? 7.681 -11.049 8.054 1.00 77.38 89 GLY A N 1
ATOM 679 C CA . GLY A 1 89 ? 7.717 -11.303 6.612 1.00 77.38 89 GLY A CA 1
ATOM 680 C C . GLY A 1 89 ? 8.955 -10.721 5.926 1.00 77.38 89 GLY A C 1
ATOM 681 O O . GLY A 1 89 ? 9.564 -11.400 5.103 1.00 77.38 89 GLY A O 1
ATOM 682 N N . LEU A 1 90 ? 9.373 -9.510 6.310 1.00 75.75 90 LEU A N 1
ATOM 683 C CA . LEU A 1 90 ? 10.602 -8.899 5.797 1.00 75.75 90 LEU A CA 1
ATOM 684 C C . LEU A 1 90 ? 11.837 -9.731 6.162 1.00 75.75 90 LEU A C 1
ATOM 686 O O . LEU A 1 90 ? 12.672 -10.001 5.306 1.00 75.75 90 LEU A O 1
ATOM 690 N N . HIS A 1 91 ? 11.919 -10.180 7.415 1.00 75.56 91 HIS A N 1
ATOM 691 C CA . HIS A 1 91 ? 13.061 -10.943 7.907 1.00 75.56 91 HIS A CA 1
ATOM 692 C C . HIS A 1 91 ? 13.200 -12.299 7.199 1.00 75.56 91 HIS A C 1
ATOM 694 O O . HIS A 1 91 ? 14.284 -12.661 6.753 1.00 75.56 91 HIS A O 1
ATOM 700 N N . TYR A 1 92 ? 12.098 -13.036 7.033 1.00 75.88 92 TYR A N 1
ATOM 701 C CA . TYR A 1 92 ? 12.122 -14.322 6.327 1.00 75.88 92 TYR A CA 1
ATOM 702 C C . TYR A 1 92 ? 12.300 -14.173 4.809 1.00 75.88 92 TYR A C 1
ATOM 704 O O . TYR A 1 92 ? 12.931 -15.026 4.184 1.00 75.88 92 TYR A O 1
ATOM 712 N N . GLY A 1 93 ? 11.763 -13.107 4.208 1.00 68.62 93 GLY A N 1
ATOM 713 C CA . GLY A 1 93 ? 11.925 -12.829 2.780 1.00 68.62 93 GLY A CA 1
ATOM 714 C C . GLY A 1 93 ? 13.379 -12.556 2.400 1.00 68.62 93 GLY A C 1
ATOM 715 O O . GLY A 1 93 ? 13.865 -13.121 1.421 1.00 68.62 93 GLY A O 1
ATOM 716 N N . ASP A 1 94 ? 14.075 -11.762 3.214 1.00 64.56 94 ASP A N 1
ATOM 717 C CA . ASP A 1 94 ? 15.473 -11.383 2.986 1.00 64.56 94 ASP A CA 1
ATOM 718 C C . ASP A 1 94 ? 16.425 -12.576 3.182 1.00 64.56 94 ASP A C 1
ATOM 720 O O . ASP A 1 94 ? 17.239 -12.899 2.314 1.00 64.56 94 ASP A O 1
ATOM 724 N N . VAL A 1 95 ? 16.217 -13.354 4.253 1.00 66.00 95 VAL A N 1
ATOM 725 C CA . VAL A 1 95 ? 16.945 -14.613 4.503 1.00 66.00 95 VAL A CA 1
ATOM 726 C C . VAL A 1 95 ? 16.747 -15.617 3.359 1.00 66.00 95 VAL A C 1
ATOM 728 O O . VAL A 1 95 ? 17.682 -16.318 2.974 1.00 66.00 95 VAL A O 1
ATOM 731 N N . GLY A 1 96 ? 15.548 -15.672 2.772 1.00 60.62 96 GLY A N 1
ATOM 732 C CA . GLY A 1 96 ? 15.238 -16.543 1.638 1.00 60.62 96 GLY A CA 1
ATOM 733 C C . GLY A 1 96 ? 15.887 -16.125 0.312 1.00 60.62 96 GLY A C 1
ATOM 734 O O . GLY A 1 96 ? 16.085 -16.982 -0.556 1.00 60.62 96 GLY A O 1
ATOM 735 N N . SER A 1 97 ? 16.217 -14.844 0.123 1.00 59.84 97 SER A N 1
ATOM 736 C CA . SER A 1 97 ? 17.042 -14.383 -1.003 1.00 59.84 97 SER A CA 1
ATOM 737 C C . SER A 1 97 ? 18.535 -14.597 -0.765 1.00 59.84 97 SER A C 1
ATOM 739 O O . SER A 1 97 ? 19.244 -14.925 -1.716 1.00 59.84 97 SER A O 1
ATOM 741 N N . GLU A 1 98 ? 18.992 -14.482 0.482 1.00 59.03 98 GLU A N 1
ATOM 742 C CA . GLU A 1 98 ? 20.383 -14.720 0.887 1.00 59.03 98 GLU A CA 1
ATOM 743 C C . GLU A 1 98 ? 20.769 -16.200 0.697 1.00 59.03 98 GLU A C 1
ATOM 745 O O . GLU A 1 98 ? 21.768 -16.516 0.056 1.00 59.03 98 GLU A O 1
ATOM 750 N N . LEU A 1 99 ? 19.913 -17.126 1.150 1.00 59.69 99 LEU A N 1
ATOM 751 C CA . LEU A 1 99 ? 20.098 -18.579 1.005 1.00 59.69 99 LEU A CA 1
ATOM 752 C C . LEU A 1 99 ? 20.085 -19.062 -0.448 1.00 59.69 99 LEU A C 1
ATOM 754 O O . LEU A 1 99 ? 20.637 -20.111 -0.745 1.00 59.69 99 LEU A O 1
ATOM 758 N N . ARG A 1 100 ? 19.443 -18.316 -1.353 1.00 57.75 100 ARG A N 1
ATOM 759 C CA . ARG A 1 100 ? 19.367 -18.649 -2.785 1.00 57.75 100 ARG A CA 1
ATOM 760 C C . ARG A 1 100 ? 20.592 -18.166 -3.572 1.00 57.75 100 ARG A C 1
ATOM 762 O O . ARG A 1 100 ? 20.684 -18.441 -4.766 1.00 57.75 100 ARG A O 1
ATOM 769 N N . ARG A 1 101 ? 21.482 -17.404 -2.926 1.00 61.59 101 ARG A N 1
ATOM 770 C CA . ARG A 1 101 ? 22.762 -16.925 -3.469 1.00 61.59 101 ARG A CA 1
ATOM 771 C C . ARG A 1 101 ? 23.967 -17.748 -2.984 1.00 61.59 101 ARG A C 1
ATOM 773 O O . ARG A 1 101 ? 25.071 -17.484 -3.458 1.00 61.59 101 ARG A O 1
ATOM 780 N N . LEU A 1 102 ? 23.754 -18.705 -2.076 1.00 55.09 102 LEU A N 1
ATOM 781 C CA . LEU A 1 102 ? 24.724 -19.711 -1.621 1.00 55.09 102 LEU A CA 1
ATOM 782 C C . LEU A 1 102 ? 24.509 -21.032 -2.367 1.00 55.09 102 LEU A C 1
ATOM 784 O O . LEU A 1 102 ? 25.524 -21.719 -2.613 1.00 55.09 102 LEU A O 1
#

Secondary structure (DSSP, 8-state):
--HHHHHHHHTSS-HHHHHHHHHHHHHHHHHHHHH--SHHHHHHHHHHHHHHHHHHHHHHHHHHHHHHHHTT--HHHHHHHHHHHHHHHHHHHHHHHHGGG-

Foldseek 3Di:
DCPPVVVVVVVPDPLVVLLVVLVVLLVVLVVVCVVDPDPVVNVVSVVSNVVSPVVNVVSVLVVVVVVCVVVVHDCVPPVVVVVVVVVVCVVVVVVVVVVVVD